Protein AF-A0A1G1TML4-F1 (afdb_monomer)

pLDDT: mean 79.97, std 18.98, range [27.45, 96.56]

Structure (mmCIF, N/CA/C/O backbone):
data_AF-A0A1G1TML4-F1
#
_entry.id   AF-A0A1G1TML4-F1
#
loop_
_atom_site.group_PDB
_atom_site.id
_atom_site.type_symbol
_atom_site.label_atom_id
_atom_site.label_alt_id
_atom_site.label_comp_id
_atom_site.label_asym_id
_atom_site.label_entity_id
_atom_site.label_seq_id
_atom_site.pdbx_PDB_ins_code
_atom_site.Cartn_x
_atom_site.Cartn_y
_atom_site.Cartn_z
_atom_site.occupancy
_atom_site.B_iso_or_equiv
_atom_site.auth_seq_id
_atom_site.auth_comp_id
_atom_site.auth_asym_id
_atom_site.auth_atom_id
_atom_site.pdbx_PDB_model_num
ATOM 1 N N . MET A 1 1 ? 85.120 -0.523 -4.031 1.00 44.25 1 MET A N 1
ATOM 2 C CA . MET A 1 1 ? 84.367 0.537 -4.730 1.00 44.25 1 MET A CA 1
ATOM 3 C C . MET A 1 1 ? 82.879 0.199 -4.683 1.00 44.25 1 MET A C 1
ATOM 5 O O . MET A 1 1 ? 82.457 -0.667 -5.437 1.00 44.25 1 MET A O 1
ATOM 9 N N . PRO A 1 2 ? 82.105 0.807 -3.772 1.00 44.53 2 PRO A N 1
ATOM 10 C CA . PRO A 1 2 ? 80.730 1.168 -4.109 1.00 44.53 2 PRO A CA 1
ATOM 11 C C . PRO A 1 2 ? 80.466 2.650 -3.808 1.00 44.53 2 PRO A C 1
ATOM 13 O O . PRO A 1 2 ? 80.906 3.194 -2.796 1.00 44.53 2 PRO A O 1
ATOM 16 N N . THR A 1 3 ? 79.794 3.309 -4.744 1.00 49.41 3 THR A N 1
ATOM 17 C CA . THR A 1 3 ? 79.461 4.734 -4.738 1.00 49.41 3 THR A CA 1
ATOM 18 C C . THR A 1 3 ? 78.242 5.046 -3.872 1.00 49.41 3 THR A C 1
ATOM 20 O O . THR A 1 3 ? 77.302 4.263 -3.764 1.00 49.41 3 THR A O 1
ATOM 23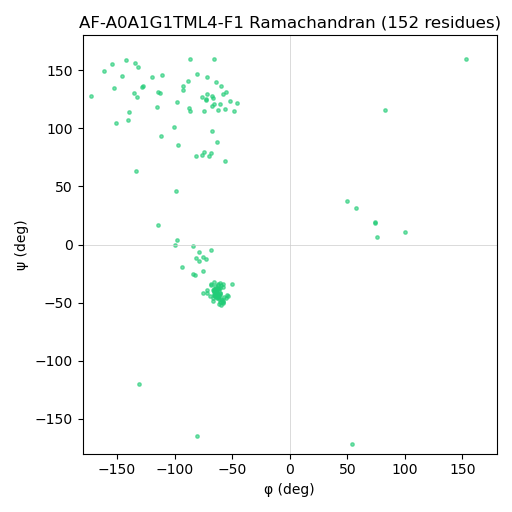 N N . LEU A 1 4 ? 78.299 6.231 -3.277 1.00 47.28 4 LEU A N 1
ATOM 24 C CA . LEU A 1 4 ? 77.332 6.880 -2.397 1.00 47.28 4 LEU A CA 1
ATOM 25 C C . LEU A 1 4 ? 76.257 7.671 -3.186 1.00 47.28 4 LEU A C 1
ATOM 27 O O . LEU A 1 4 ? 76.535 8.137 -4.286 1.00 47.28 4 LEU A O 1
ATOM 31 N N . ILE A 1 5 ? 75.118 7.924 -2.512 1.00 49.50 5 ILE A N 1
ATOM 32 C CA . ILE A 1 5 ? 74.144 9.036 -2.690 1.00 49.50 5 ILE A CA 1
ATOM 33 C C . ILE A 1 5 ? 73.076 8.880 -3.799 1.00 49.50 5 ILE A C 1
ATOM 35 O O . ILE A 1 5 ? 73.371 8.957 -4.983 1.00 49.50 5 ILE A O 1
ATOM 39 N N . SER A 1 6 ? 71.788 8.810 -3.420 1.00 45.50 6 SER A N 1
ATOM 40 C CA . SER A 1 6 ? 70.949 10.022 -3.338 1.00 45.50 6 SER A CA 1
ATOM 41 C C . SER A 1 6 ? 69.563 9.770 -2.729 1.00 45.50 6 SER A C 1
ATOM 43 O O . SER A 1 6 ? 68.796 8.918 -3.167 1.00 45.50 6 SER A O 1
ATOM 45 N N . LEU A 1 7 ? 69.251 10.583 -1.722 1.00 51.16 7 LEU A N 1
ATOM 46 C CA . LEU A 1 7 ? 67.943 10.802 -1.115 1.00 51.16 7 LEU A CA 1
ATOM 47 C C . LEU A 1 7 ? 67.011 11.494 -2.124 1.00 51.16 7 LEU A C 1
ATOM 49 O O . LEU A 1 7 ? 67.348 12.569 -2.611 1.00 51.16 7 LEU A O 1
ATOM 53 N N . PHE A 1 8 ? 65.818 10.946 -2.368 1.00 47.50 8 PHE A N 1
ATOM 54 C CA . PHE A 1 8 ? 64.673 11.733 -2.834 1.00 47.50 8 PHE A CA 1
ATOM 55 C C . PHE A 1 8 ? 63.384 11.267 -2.158 1.00 47.50 8 PHE A C 1
ATOM 57 O O . PHE A 1 8 ? 62.814 10.222 -2.453 1.00 47.50 8 PHE A O 1
ATOM 64 N N . LEU A 1 9 ? 62.922 12.113 -1.244 1.00 50.69 9 LEU A N 1
ATOM 65 C CA . LEU A 1 9 ? 61.582 12.117 -0.690 1.00 50.69 9 LEU A CA 1
ATOM 66 C C . LEU A 1 9 ? 60.623 12.688 -1.747 1.00 50.69 9 LEU A C 1
ATOM 68 O O . LEU A 1 9 ? 60.706 13.875 -2.057 1.00 50.69 9 LEU A O 1
ATOM 72 N N . ARG A 1 10 ? 59.680 11.894 -2.267 1.00 52.25 10 ARG A N 1
ATOM 73 C CA . ARG A 1 10 ? 58.444 12.424 -2.869 1.00 52.25 10 ARG A CA 1
ATOM 74 C C . ARG A 1 10 ? 57.247 11.567 -2.477 1.00 52.25 10 ARG A C 1
ATOM 76 O O . ARG A 1 10 ? 57.132 10.402 -2.830 1.00 52.25 10 ARG A O 1
ATOM 83 N N . ARG A 1 11 ? 56.371 12.210 -1.708 1.00 57.84 11 ARG A N 1
ATOM 84 C CA . ARG A 1 11 ? 55.054 11.757 -1.268 1.00 57.84 11 ARG A CA 1
ATOM 85 C C . ARG A 1 11 ? 54.188 11.521 -2.507 1.00 57.84 11 ARG A C 1
ATOM 87 O O . ARG A 1 11 ? 53.936 12.469 -3.245 1.00 57.84 11 ARG A O 1
ATOM 94 N N . THR A 1 12 ? 53.689 10.309 -2.703 1.00 51.56 12 THR A N 1
ATOM 95 C CA . THR A 1 12 ? 52.537 10.064 -3.575 1.00 51.56 12 THR A CA 1
ATOM 96 C C . THR A 1 12 ? 51.373 9.625 -2.700 1.00 51.56 12 THR A C 1
ATOM 98 O O . THR A 1 12 ? 51.210 8.461 -2.351 1.00 51.56 12 THR A O 1
ATOM 101 N N . ALA A 1 13 ? 50.561 10.606 -2.306 1.00 53.59 13 ALA A N 1
ATOM 102 C CA . ALA A 1 13 ? 49.183 10.348 -1.933 1.00 53.59 13 ALA A CA 1
ATOM 103 C C . ALA A 1 13 ? 48.454 9.930 -3.215 1.00 53.59 13 ALA A C 1
ATOM 105 O O . ALA A 1 13 ? 48.091 10.781 -4.023 1.00 53.59 13 ALA A O 1
ATOM 106 N N . LEU A 1 14 ? 48.302 8.625 -3.431 1.00 48.09 14 LEU A N 1
ATOM 107 C CA . LEU A 1 14 ? 47.406 8.108 -4.456 1.00 48.09 14 LEU A CA 1
ATOM 108 C C . LEU A 1 14 ? 46.094 7.738 -3.773 1.00 48.09 14 LEU A C 1
ATOM 110 O O . LEU A 1 14 ? 45.881 6.612 -3.333 1.00 48.09 14 LEU A O 1
ATOM 114 N N . GLY A 1 15 ? 45.234 8.744 -3.641 1.00 51.38 15 GLY A N 1
ATOM 115 C CA . GLY A 1 15 ? 43.814 8.492 -3.514 1.00 51.38 15 GLY A CA 1
ATOM 116 C C . GLY A 1 15 ? 43.316 7.911 -4.830 1.00 51.38 15 GLY A C 1
ATOM 117 O O . GLY A 1 15 ? 43.512 8.510 -5.883 1.00 51.38 15 GLY A O 1
ATOM 118 N N . LEU A 1 16 ? 42.656 6.764 -4.762 1.00 50.69 16 LEU A N 1
ATOM 119 C CA . LEU A 1 16 ? 41.573 6.453 -5.678 1.00 50.69 16 LEU A CA 1
ATOM 120 C C . LEU A 1 16 ? 40.606 5.524 -4.952 1.00 50.69 16 LEU A C 1
ATOM 122 O O . LEU A 1 16 ? 40.889 4.350 -4.717 1.00 50.69 16 LEU A O 1
ATOM 126 N N . LEU A 1 17 ? 39.479 6.109 -4.545 1.00 52.81 17 LEU A N 1
ATOM 127 C CA . LEU A 1 17 ? 38.286 5.376 -4.164 1.00 52.81 17 LEU A CA 1
ATOM 128 C C . LEU A 1 17 ? 37.936 4.406 -5.294 1.00 52.81 17 LEU A C 1
ATOM 130 O O . LEU A 1 17 ? 37.669 4.835 -6.414 1.00 52.81 17 LEU A O 1
ATOM 134 N N . LEU A 1 18 ? 37.846 3.121 -4.972 1.00 51.25 18 LEU A N 1
ATOM 135 C CA . LEU A 1 18 ? 37.060 2.185 -5.762 1.00 51.25 18 LEU A CA 1
ATOM 136 C C . LEU A 1 18 ? 36.200 1.332 -4.830 1.00 51.25 18 LEU A C 1
ATOM 138 O O . LEU A 1 18 ? 36.333 0.117 -4.749 1.00 51.25 18 LEU A O 1
ATOM 142 N N . ALA A 1 19 ? 35.290 1.996 -4.119 1.00 52.44 19 ALA A N 1
ATOM 143 C CA . ALA A 1 19 ? 34.071 1.345 -3.663 1.00 52.44 19 ALA A CA 1
ATOM 144 C C . ALA A 1 19 ? 33.090 1.364 -4.844 1.00 52.44 19 ALA A C 1
ATOM 146 O O . ALA A 1 19 ? 32.196 2.205 -4.917 1.00 52.44 19 ALA A O 1
ATOM 147 N N . CYS A 1 20 ? 33.313 0.487 -5.829 1.00 46.22 20 CYS A N 1
ATOM 148 C CA . CYS A 1 20 ? 32.299 0.221 -6.838 1.00 46.22 20 CYS A CA 1
ATOM 149 C C . CYS A 1 20 ? 31.084 -0.372 -6.128 1.00 46.22 20 CYS A C 1
ATOM 151 O O . CYS A 1 20 ? 31.146 -1.435 -5.512 1.00 46.22 20 CYS A O 1
ATOM 153 N N . ALA A 1 21 ? 30.004 0.397 -6.196 1.00 48.28 21 ALA A N 1
ATOM 154 C CA . ALA A 1 21 ? 28.685 0.087 -5.708 1.00 48.28 21 ALA A CA 1
ATOM 155 C C . ALA A 1 21 ? 28.239 -1.310 -6.151 1.00 48.28 21 ALA A C 1
ATOM 157 O O . ALA A 1 21 ? 27.939 -1.536 -7.322 1.00 48.28 21 ALA A O 1
ATOM 158 N N . PHE A 1 22 ? 28.063 -2.208 -5.187 1.00 44.19 22 PHE A N 1
ATOM 159 C CA . PHE A 1 22 ? 27.004 -3.199 -5.300 1.00 44.19 22 PHE A CA 1
ATOM 160 C C . PHE A 1 22 ? 25.690 -2.484 -4.984 1.00 44.19 22 PHE A C 1
ATOM 162 O O . PHE A 1 22 ? 25.140 -2.601 -3.892 1.00 44.19 22 PHE A O 1
ATOM 169 N N . ALA A 1 23 ? 25.190 -1.712 -5.952 1.00 49.19 23 ALA A N 1
ATOM 170 C CA . ALA A 1 23 ? 23.766 -1.431 -6.029 1.00 49.19 23 ALA A CA 1
ATOM 171 C C . ALA A 1 23 ? 23.096 -2.745 -6.440 1.00 49.19 23 ALA A C 1
ATOM 173 O O . ALA A 1 23 ? 22.773 -2.965 -7.605 1.00 49.19 23 ALA A O 1
ATOM 174 N N . GLY A 1 24 ? 22.981 -3.668 -5.483 1.00 38.00 24 GLY A N 1
ATOM 175 C CA . GLY A 1 24 ? 22.096 -4.803 -5.632 1.00 38.00 24 GLY A CA 1
ATOM 176 C C . GLY A 1 24 ? 20.713 -4.235 -5.894 1.00 38.00 24 GLY A C 1
ATOM 177 O O . GLY A 1 24 ? 20.171 -3.505 -5.065 1.00 38.00 24 GLY A O 1
ATOM 178 N N . THR A 1 25 ? 20.163 -4.523 -7.066 1.00 47.12 25 THR A N 1
ATOM 179 C CA . THR A 1 25 ? 18.734 -4.396 -7.311 1.00 47.12 25 THR A CA 1
ATOM 180 C C . THR A 1 25 ? 18.064 -5.383 -6.365 1.00 47.12 25 THR A C 1
ATOM 182 O O . THR A 1 25 ? 17.873 -6.548 -6.713 1.00 47.12 25 THR A O 1
ATOM 185 N N . ALA A 1 26 ? 17.769 -4.946 -5.143 1.00 47.03 26 ALA A N 1
ATOM 186 C CA . ALA A 1 26 ? 16.814 -5.622 -4.289 1.00 47.03 26 ALA A CA 1
ATOM 187 C C . ALA A 1 26 ? 15.447 -5.425 -4.953 1.00 47.03 26 ALA A C 1
ATOM 189 O O . ALA A 1 26 ? 14.690 -4.518 -4.621 1.00 47.03 26 ALA A O 1
ATOM 190 N N . GLY A 1 27 ? 15.181 -6.216 -5.994 1.00 48.84 27 GLY A N 1
ATOM 191 C CA . GLY A 1 27 ? 13.809 -6.539 -6.333 1.00 48.84 27 GLY A CA 1
ATOM 192 C C . GLY A 1 27 ? 13.221 -7.201 -5.097 1.00 48.84 27 GLY A C 1
ATOM 193 O O . GLY A 1 27 ? 13.871 -8.076 -4.519 1.00 48.84 27 GLY A O 1
ATOM 194 N N . ALA A 1 28 ? 12.061 -6.719 -4.656 1.00 52.91 28 ALA A N 1
ATOM 195 C CA . ALA A 1 28 ? 11.292 -7.363 -3.604 1.00 52.91 28 ALA A CA 1
ATOM 196 C C . ALA A 1 28 ? 11.244 -8.867 -3.898 1.00 52.91 28 ALA A C 1
ATOM 198 O O . ALA A 1 28 ? 10.910 -9.288 -5.007 1.00 52.91 28 ALA A O 1
ATOM 199 N N . GLN A 1 29 ? 11.728 -9.664 -2.953 1.00 51.84 29 GLN A N 1
ATOM 200 C CA . GLN A 1 29 ? 11.950 -11.080 -3.188 1.00 51.84 29 GLN A CA 1
ATOM 201 C C . GLN A 1 29 ? 10.590 -11.779 -3.253 1.00 51.84 29 GLN A C 1
ATOM 203 O O . GLN A 1 29 ? 9.648 -11.415 -2.555 1.00 51.84 29 GLN A O 1
ATOM 208 N N . THR A 1 30 ? 10.494 -12.787 -4.118 1.00 51.75 30 THR A N 1
ATOM 209 C CA . THR A 1 30 ? 9.307 -13.568 -4.503 1.00 51.75 30 THR A CA 1
ATOM 210 C C . THR A 1 30 ? 8.582 -14.242 -3.324 1.00 51.75 30 THR A C 1
ATOM 212 O O . THR A 1 30 ? 8.647 -15.460 -3.153 1.00 51.75 30 THR A O 1
ATOM 215 N N . GLY A 1 31 ? 7.898 -13.458 -2.492 1.00 58.03 31 GLY A N 1
ATOM 216 C CA . GLY A 1 31 ? 7.285 -13.891 -1.236 1.00 58.03 31 GLY A CA 1
ATOM 217 C C . GLY A 1 31 ? 5.760 -13.817 -1.208 1.00 58.03 31 GLY A C 1
ATOM 218 O O . GLY A 1 31 ? 5.189 -13.811 -0.126 1.00 58.03 31 GLY A O 1
ATOM 219 N N . GLY A 1 32 ? 5.071 -13.717 -2.350 1.00 77.56 32 GLY A N 1
ATOM 220 C CA . GLY A 1 32 ? 3.612 -13.522 -2.378 1.00 77.56 32 GLY A CA 1
ATOM 221 C C . GLY A 1 32 ? 3.141 -12.309 -1.549 1.00 77.56 32 GLY A C 1
ATOM 222 O O . GLY A 1 32 ? 3.940 -11.517 -1.054 1.00 77.56 32 GLY A O 1
ATOM 223 N N . ALA A 1 33 ? 1.829 -12.144 -1.361 1.00 80.56 33 ALA A N 1
ATOM 224 C CA . ALA A 1 33 ? 1.312 -11.000 -0.601 1.00 80.56 33 ALA A CA 1
ATOM 225 C C . ALA A 1 33 ? 1.727 -11.032 0.884 1.00 80.56 33 ALA A C 1
ATOM 227 O O . ALA A 1 33 ? 2.020 -9.993 1.467 1.00 80.56 33 ALA A O 1
ATOM 228 N N . THR A 1 34 ? 1.808 -12.215 1.504 1.00 81.56 34 THR A N 1
ATOM 229 C CA . THR A 1 34 ? 2.215 -12.352 2.913 1.00 81.56 34 THR A CA 1
ATOM 230 C C . THR A 1 34 ? 3.657 -11.899 3.147 1.00 81.56 34 THR A C 1
ATOM 232 O O . THR A 1 34 ? 3.909 -11.180 4.113 1.00 81.56 34 THR A O 1
ATOM 235 N N . GLY A 1 35 ? 4.589 -12.269 2.262 1.00 84.00 35 GLY A N 1
ATOM 236 C CA . GLY A 1 35 ? 5.978 -11.816 2.333 1.00 84.00 35 GLY A CA 1
ATOM 237 C C . GLY A 1 35 ? 6.086 -10.304 2.162 1.00 84.00 35 GLY A C 1
ATOM 238 O O . GLY A 1 35 ? 6.752 -9.655 2.962 1.00 84.00 35 GLY A O 1
ATOM 239 N N . ILE A 1 36 ? 5.332 -9.730 1.217 1.00 85.56 36 ILE A N 1
ATOM 240 C CA . ILE A 1 36 ? 5.261 -8.273 1.025 1.00 85.56 36 ILE A CA 1
ATOM 241 C C . ILE A 1 36 ? 4.785 -7.570 2.304 1.00 85.56 36 ILE A C 1
ATOM 243 O O . ILE A 1 36 ? 5.434 -6.638 2.768 1.00 85.56 36 ILE A O 1
ATOM 247 N N . ILE A 1 37 ? 3.694 -8.025 2.931 1.00 86.50 37 ILE A N 1
ATOM 248 C CA . ILE A 1 37 ? 3.200 -7.418 4.180 1.00 86.50 37 ILE A CA 1
ATOM 249 C C . ILE A 1 37 ? 4.241 -7.507 5.300 1.00 86.50 37 ILE A C 1
ATOM 251 O O . ILE A 1 37 ? 4.386 -6.561 6.078 1.00 86.50 37 ILE A O 1
ATOM 255 N N . GLN A 1 38 ? 4.988 -8.610 5.382 1.00 85.44 38 GLN A N 1
ATOM 256 C CA . GLN A 1 38 ? 6.070 -8.753 6.350 1.00 85.44 38 GLN A CA 1
ATOM 257 C C . GLN A 1 38 ? 7.221 -7.776 6.068 1.00 85.44 38 GLN A C 1
ATOM 259 O O . GLN A 1 38 ? 7.709 -7.132 6.995 1.00 85.44 38 GLN A O 1
ATOM 264 N N . GLU A 1 39 ? 7.626 -7.610 4.809 1.00 87.06 39 GLU A N 1
ATOM 265 C CA . GLU A 1 39 ? 8.640 -6.630 4.408 1.00 87.06 39 GLU A CA 1
ATOM 266 C C . GLU A 1 39 ? 8.211 -5.199 4.760 1.00 87.06 39 GLU A C 1
ATOM 268 O O . GLU A 1 39 ? 8.975 -4.472 5.400 1.00 87.06 39 GLU A O 1
ATOM 273 N N . ILE A 1 40 ? 6.969 -4.819 4.435 1.00 87.62 40 ILE A N 1
ATOM 274 C CA . ILE A 1 40 ? 6.406 -3.502 4.772 1.00 87.62 40 ILE A CA 1
ATOM 275 C C . ILE A 1 40 ? 6.403 -3.300 6.293 1.00 87.62 40 ILE A C 1
ATOM 277 O O . ILE A 1 40 ? 6.906 -2.298 6.799 1.00 87.62 40 ILE A O 1
ATOM 281 N N . THR A 1 41 ? 5.888 -4.277 7.039 1.00 87.56 41 THR A N 1
ATOM 282 C CA . THR A 1 41 ? 5.852 -4.267 8.510 1.00 87.56 41 THR A CA 1
ATOM 283 C C . THR A 1 41 ? 7.241 -4.036 9.108 1.00 87.56 41 THR A C 1
ATOM 285 O O . THR A 1 41 ? 7.401 -3.215 10.014 1.00 87.56 41 THR A O 1
ATOM 288 N N . ASN A 1 42 ? 8.259 -4.711 8.571 1.00 88.38 42 ASN A N 1
ATOM 289 C CA . ASN A 1 42 ? 9.632 -4.616 9.058 1.00 88.38 42 ASN A CA 1
ATOM 290 C C . ASN A 1 42 ? 10.236 -3.22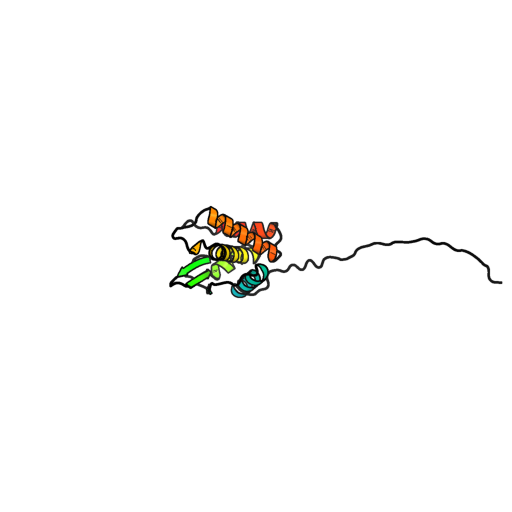4 8.841 1.00 88.38 42 ASN A C 1
ATOM 292 O O . ASN A 1 42 ? 10.929 -2.721 9.724 1.00 88.38 42 ASN A O 1
ATOM 296 N N . VAL A 1 43 ? 9.981 -2.586 7.694 1.00 89.00 43 VAL A N 1
ATOM 297 C CA . VAL A 1 43 ? 10.573 -1.270 7.393 1.00 89.00 43 VAL A CA 1
ATOM 298 C C . VAL A 1 43 ? 9.820 -0.096 8.013 1.00 89.00 43 VAL A C 1
ATOM 300 O O . VAL A 1 43 ? 10.420 0.951 8.267 1.00 89.00 43 VAL A O 1
ATOM 303 N N . VAL A 1 44 ? 8.519 -0.261 8.260 1.00 87.88 44 VAL A N 1
ATOM 304 C CA . VAL A 1 44 ? 7.678 0.744 8.925 1.00 87.88 44 VAL A CA 1
ATOM 305 C C . VAL A 1 44 ? 7.801 0.638 10.451 1.00 87.88 44 VAL A C 1
ATOM 307 O O . VAL A 1 44 ? 7.622 1.631 11.151 1.00 87.88 44 VAL A O 1
ATOM 310 N N . GLY A 1 45 ? 8.148 -0.540 10.981 1.00 87.56 45 GLY A N 1
ATOM 311 C CA . GLY A 1 45 ? 8.312 -0.769 12.420 1.00 87.56 45 GLY A CA 1
ATOM 312 C C . GLY A 1 45 ? 6.988 -0.843 13.188 1.00 87.56 45 GLY A C 1
ATOM 313 O O . GLY A 1 45 ? 6.971 -0.676 14.406 1.00 87.56 45 GLY A O 1
ATOM 314 N N . LEU A 1 46 ? 5.876 -1.083 12.489 1.00 84.88 46 LEU A N 1
ATOM 315 C CA . LEU A 1 46 ? 4.534 -1.167 13.065 1.00 84.88 46 LEU A CA 1
ATOM 316 C C . LEU A 1 46 ? 3.989 -2.580 12.926 1.00 84.88 46 LEU A C 1
ATOM 318 O O . LEU A 1 46 ? 3.994 -3.137 11.837 1.00 84.88 46 LEU A O 1
ATOM 322 N N . GLN A 1 47 ? 3.457 -3.139 14.012 1.00 79.19 47 GLN A N 1
ATOM 323 C CA . GLN A 1 47 ? 2.790 -4.438 13.953 1.00 79.19 47 GLN A CA 1
ATOM 324 C C . GLN A 1 47 ? 1.433 -4.315 13.240 1.00 79.19 47 GLN A C 1
ATOM 326 O O . GLN A 1 47 ? 0.583 -3.541 13.699 1.00 79.19 47 GLN A O 1
ATOM 331 N N . PRO A 1 48 ? 1.176 -5.091 12.171 1.00 78.31 48 PRO A N 1
ATOM 332 C CA . PRO A 1 48 ? -0.117 -5.086 11.508 1.00 78.31 48 PRO A CA 1
ATOM 333 C C . PRO A 1 48 ? -1.163 -5.694 12.446 1.00 78.31 48 PRO A C 1
ATOM 335 O O . PRO A 1 48 ? -1.069 -6.849 12.856 1.00 78.31 48 PRO A O 1
ATOM 338 N N . ARG A 1 49 ? -2.178 -4.903 12.805 1.00 88.50 49 ARG A N 1
ATOM 339 C CA . ARG A 1 49 ? -3.346 -5.359 13.580 1.00 88.50 49 ARG A CA 1
ATOM 340 C C . ARG A 1 49 ? -4.542 -5.636 12.667 1.00 88.50 49 ARG A C 1
ATOM 342 O O . ARG A 1 49 ? -5.651 -5.189 12.944 1.00 88.50 49 ARG A O 1
ATOM 349 N N . PHE A 1 50 ? -4.292 -6.333 11.565 1.00 91.62 50 PHE A N 1
ATOM 350 C CA . PHE A 1 50 ? -5.283 -6.758 10.576 1.00 91.62 50 PHE A CA 1
ATOM 351 C C . PHE A 1 50 ? -4.939 -8.160 10.062 1.00 91.62 50 PHE A C 1
ATOM 353 O O . PHE A 1 50 ? -3.793 -8.598 10.154 1.00 91.62 50 PHE A O 1
ATOM 360 N N . GLU A 1 51 ? -5.928 -8.863 9.518 1.00 93.38 51 GLU A N 1
ATOM 361 C CA . GLU A 1 51 ? -5.744 -10.162 8.871 1.00 93.38 51 GLU A CA 1
ATOM 362 C C . GLU A 1 51 ? -5.653 -9.975 7.350 1.00 93.38 51 GLU A C 1
ATOM 364 O O . GLU A 1 51 ? -6.566 -9.427 6.734 1.00 93.38 51 GLU A O 1
ATOM 369 N N . LEU A 1 52 ? -4.555 -10.425 6.739 1.00 93.38 52 LEU A N 1
ATOM 370 C CA . LEU A 1 52 ? -4.426 -10.464 5.283 1.00 93.38 52 LEU A CA 1
ATOM 371 C C . LEU A 1 52 ? -5.242 -11.638 4.731 1.00 93.38 52 LEU A C 1
ATOM 373 O O . LEU A 1 52 ? -5.022 -12.778 5.145 1.00 93.38 52 LEU A O 1
ATOM 377 N N . ARG A 1 53 ? -6.127 -11.387 3.763 1.00 95.00 53 ARG A N 1
ATOM 378 C CA . ARG A 1 53 ? -6.881 -12.442 3.074 1.00 95.00 53 ARG A CA 1
ATOM 379 C C . ARG A 1 53 ? -6.865 -12.266 1.565 1.00 95.00 53 ARG A C 1
ATOM 381 O O . ARG A 1 53 ? -7.272 -11.230 1.051 1.00 95.00 53 ARG A O 1
ATOM 388 N N . ALA A 1 54 ? -6.458 -13.325 0.872 1.00 95.50 54 ALA A N 1
ATOM 389 C CA . ALA A 1 54 ? -6.743 -13.465 -0.548 1.00 95.50 54 ALA A CA 1
ATOM 390 C C . ALA A 1 54 ? -8.236 -13.775 -0.720 1.00 95.50 54 ALA A C 1
ATOM 392 O O . ALA A 1 54 ? -8.746 -14.680 -0.057 1.00 95.50 54 ALA A O 1
ATOM 393 N N . THR A 1 55 ? -8.928 -13.039 -1.583 1.00 94.88 55 THR A N 1
ATOM 394 C CA . THR A 1 55 ? -10.331 -13.294 -1.928 1.00 94.88 55 THR A CA 1
ATOM 395 C C . THR A 1 55 ? -10.655 -12.752 -3.318 1.00 94.88 55 THR A C 1
ATOM 397 O O . THR A 1 55 ? -10.014 -11.819 -3.790 1.00 94.88 55 THR A O 1
ATOM 400 N N . HIS A 1 56 ? -11.676 -13.321 -3.952 1.00 95.25 56 HIS A N 1
ATOM 401 C CA . HIS A 1 56 ? -12.274 -12.825 -5.192 1.00 95.25 56 HIS A CA 1
ATOM 402 C C . HIS A 1 56 ? -13.542 -11.993 -4.943 1.00 95.25 56 HIS A C 1
ATOM 404 O O . HIS A 1 56 ? -14.180 -11.568 -5.896 1.00 95.25 56 HIS A O 1
ATOM 410 N N . ASP A 1 57 ? -13.899 -11.746 -3.676 1.00 93.06 57 ASP A N 1
ATOM 411 C CA . ASP A 1 57 ? -15.042 -10.900 -3.288 1.00 93.06 57 ASP A CA 1
ATOM 412 C C . ASP A 1 57 ? -14.785 -9.398 -3.513 1.00 93.06 57 ASP A C 1
ATOM 414 O O . ASP A 1 57 ? -15.705 -8.587 -3.426 1.00 93.06 57 ASP A O 1
ATOM 418 N N . VAL A 1 58 ? -13.527 -9.023 -3.765 1.00 91.50 58 VAL A N 1
ATOM 419 C CA . VAL A 1 58 ? -13.123 -7.680 -4.193 1.00 91.50 58 VAL A CA 1
ATOM 420 C C . VAL A 1 58 ? -12.451 -7.778 -5.558 1.00 91.50 58 VAL A C 1
ATOM 422 O O . VAL A 1 58 ? -11.724 -8.734 -5.832 1.00 91.50 58 VAL A O 1
ATOM 425 N N . ASP A 1 59 ? -12.661 -6.783 -6.415 1.00 91.56 59 ASP A N 1
ATOM 426 C CA . ASP A 1 59 ? -12.028 -6.749 -7.741 1.00 91.56 59 ASP A CA 1
ATOM 427 C C . ASP A 1 59 ? -10.539 -6.366 -7.660 1.00 91.56 59 ASP A C 1
ATOM 429 O O . ASP A 1 59 ? -9.758 -6.691 -8.553 1.00 91.56 59 ASP A O 1
ATOM 433 N N . ASN A 1 60 ? -10.140 -5.685 -6.580 1.00 91.56 60 ASN A N 1
ATOM 434 C CA . ASN A 1 60 ? -8.813 -5.111 -6.372 1.00 91.56 60 ASN A CA 1
ATOM 435 C C . ASN A 1 60 ? -8.226 -5.484 -4.991 1.00 91.56 60 ASN A C 1
ATOM 437 O O . ASN A 1 60 ? -8.008 -6.661 -4.709 1.00 91.56 60 ASN A O 1
ATOM 441 N N . ALA A 1 61 ? -7.927 -4.508 -4.134 1.00 92.75 61 ALA A N 1
ATOM 442 C CA . ALA A 1 61 ? -7.599 -4.687 -2.729 1.00 92.75 61 ALA A CA 1
ATOM 443 C C . ALA A 1 61 ? -8.414 -3.696 -1.888 1.00 92.75 61 ALA A C 1
ATOM 445 O O . ALA A 1 61 ? -8.813 -2.651 -2.393 1.00 92.75 61 ALA A O 1
ATOM 446 N N . ALA A 1 62 ? -8.682 -4.038 -0.629 1.00 92.62 62 ALA A N 1
ATOM 447 C CA . ALA A 1 62 ? -9.475 -3.196 0.259 1.00 92.62 62 ALA A CA 1
ATOM 448 C C . ALA A 1 62 ? -9.113 -3.402 1.734 1.00 92.62 62 ALA A C 1
ATOM 450 O O . ALA A 1 62 ? -9.046 -4.535 2.224 1.00 92.62 62 ALA A O 1
ATOM 451 N N . ALA A 1 63 ? -8.969 -2.302 2.467 1.00 92.44 63 ALA A N 1
ATOM 452 C CA . ALA A 1 63 ? -8.939 -2.279 3.924 1.00 92.44 63 ALA A CA 1
ATOM 453 C C . ALA A 1 63 ? -10.359 -2.158 4.503 1.00 92.44 63 ALA A C 1
ATOM 455 O O . ALA A 1 63 ? -11.040 -1.150 4.317 1.00 92.44 63 ALA A O 1
ATOM 456 N N . VAL A 1 64 ? -10.816 -3.165 5.255 1.00 91.62 64 VAL A N 1
ATOM 457 C CA . VAL A 1 64 ? -12.194 -3.207 5.781 1.00 91.62 64 VAL A CA 1
ATOM 458 C C . VAL A 1 64 ? -12.263 -3.607 7.251 1.00 91.62 64 VAL A C 1
ATOM 460 O O . VAL A 1 64 ? -11.385 -4.287 7.786 1.00 91.62 64 VAL A O 1
ATOM 463 N N . VAL A 1 65 ? -13.346 -3.204 7.919 1.00 91.50 65 VAL A N 1
ATOM 464 C CA . VAL A 1 65 ? -13.701 -3.680 9.262 1.00 91.50 65 VAL A CA 1
ATOM 465 C C . VAL A 1 65 ? -15.004 -4.460 9.180 1.00 91.50 65 VAL A C 1
ATOM 467 O O . VAL A 1 65 ? -16.043 -3.906 8.835 1.00 91.50 65 VAL A O 1
ATOM 470 N N . TYR A 1 66 ? -14.961 -5.744 9.527 1.00 87.88 66 TYR A N 1
ATOM 471 C CA . TYR A 1 66 ? -16.128 -6.623 9.510 1.00 87.88 66 TYR A CA 1
ATOM 472 C C . TYR A 1 66 ? -16.180 -7.470 10.781 1.00 87.88 66 TYR A C 1
ATOM 474 O O . TYR A 1 66 ? -15.178 -8.055 11.193 1.00 87.88 66 TYR A O 1
ATOM 482 N N . GLY A 1 67 ? -17.339 -7.506 11.448 1.00 88.81 67 GLY A N 1
ATOM 483 C CA . GLY A 1 67 ? -17.514 -8.268 12.692 1.00 88.81 67 GLY A CA 1
ATOM 484 C C . GLY A 1 67 ? -16.532 -7.878 13.809 1.00 88.81 67 GLY A C 1
ATOM 485 O O . GLY A 1 67 ? -16.100 -8.736 14.574 1.00 88.81 67 GLY A O 1
ATOM 486 N N . GLY A 1 68 ? -16.117 -6.606 13.865 1.00 89.31 68 GLY A N 1
ATOM 487 C CA . GLY A 1 68 ? -15.131 -6.107 14.834 1.00 89.31 68 GLY A CA 1
ATOM 488 C C . GLY A 1 68 ? -13.673 -6.488 14.536 1.00 89.31 68 GLY A C 1
ATOM 489 O O . GLY A 1 68 ? -12.795 -6.198 15.346 1.00 89.31 68 GLY A O 1
ATOM 490 N N . LYS A 1 69 ? -13.394 -7.115 13.387 1.00 92.81 69 LYS A N 1
ATOM 491 C CA . LYS A 1 69 ? -12.045 -7.483 12.936 1.00 92.81 69 LYS A CA 1
ATOM 492 C C . LYS A 1 69 ? -11.628 -6.639 11.733 1.00 92.81 69 LYS A C 1
ATOM 494 O O . LYS A 1 69 ? -12.462 -6.282 10.907 1.00 92.81 69 LYS A O 1
ATOM 499 N N . ARG A 1 70 ? -10.334 -6.321 11.651 1.00 94.06 70 ARG A N 1
ATOM 500 C CA . ARG A 1 70 ? -9.720 -5.591 10.532 1.00 94.06 70 ARG A CA 1
ATOM 501 C C . ARG A 1 70 ? -9.176 -6.584 9.511 1.00 94.06 70 ARG A C 1
ATOM 503 O O . ARG A 1 70 ? -8.467 -7.513 9.903 1.00 94.06 70 ARG A O 1
ATOM 510 N N . TYR A 1 71 ? -9.472 -6.363 8.238 1.00 94.69 71 TYR A N 1
ATOM 511 C CA . TYR A 1 71 ? -9.028 -7.204 7.135 1.00 94.69 71 TYR A CA 1
ATOM 512 C C . TYR A 1 71 ? -8.374 -6.365 6.048 1.00 94.69 71 TYR A C 1
ATOM 514 O O . TYR A 1 71 ? -8.934 -5.357 5.629 1.00 94.69 71 TYR A O 1
ATOM 522 N N . LEU A 1 72 ? -7.239 -6.852 5.553 1.00 94.38 72 LEU A N 1
ATOM 523 C CA . LEU A 1 72 ? -6.661 -6.411 4.292 1.00 94.38 72 LEU A CA 1
ATOM 524 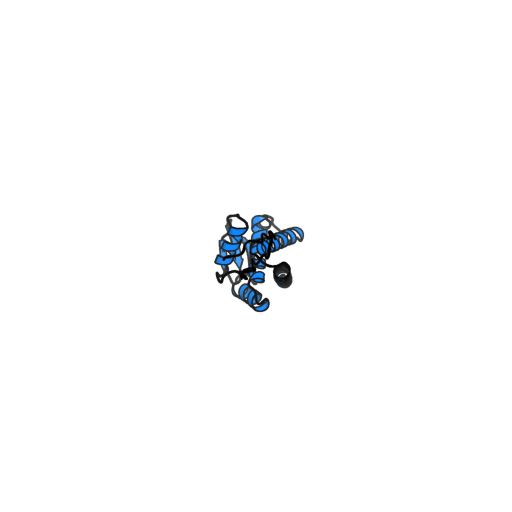C C . LEU A 1 72 ? -7.019 -7.465 3.241 1.00 94.38 72 LEU A C 1
ATOM 526 O O . LEU A 1 72 ? -6.440 -8.555 3.223 1.00 94.38 72 LEU A O 1
ATOM 530 N N . LEU A 1 73 ? -8.030 -7.179 2.430 1.00 95.06 73 LEU A N 1
ATOM 531 C CA . LEU A 1 73 ? -8.489 -8.064 1.365 1.00 95.06 73 LEU A CA 1
ATOM 532 C C . LEU A 1 73 ? -7.712 -7.759 0.089 1.00 95.06 73 LEU A C 1
ATOM 534 O O . LEU A 1 73 ? -7.460 -6.596 -0.210 1.00 95.06 73 LEU A O 1
ATOM 538 N N . TYR A 1 74 ? -7.352 -8.785 -0.675 1.00 95.00 74 TYR A N 1
ATOM 539 C CA . TYR A 1 74 ? -6.797 -8.589 -2.010 1.00 95.00 74 TYR A CA 1
ATOM 540 C C . TYR A 1 74 ? -7.214 -9.703 -2.961 1.00 95.00 74 TYR A C 1
ATOM 542 O O . TYR A 1 74 ? -7.283 -10.875 -2.582 1.00 95.00 74 TYR A O 1
ATOM 550 N N . ASN A 1 75 ? -7.414 -9.328 -4.216 1.00 94.81 75 ASN A N 1
ATOM 551 C CA . ASN A 1 75 ? -7.604 -10.242 -5.319 1.00 94.81 75 ASN A CA 1
ATOM 552 C C . ASN A 1 75 ? -6.237 -10.651 -5.892 1.00 94.81 75 ASN A C 1
ATOM 554 O O . ASN A 1 75 ? -5.499 -9.801 -6.409 1.00 94.81 75 ASN A O 1
ATOM 558 N N . PRO A 1 76 ? -5.854 -11.938 -5.790 1.00 94.44 76 PRO A N 1
ATOM 559 C CA . PRO A 1 76 ? -4.541 -12.395 -6.231 1.00 94.44 76 PRO A CA 1
ATOM 560 C C . PRO A 1 76 ? -4.353 -12.270 -7.748 1.00 94.44 76 PRO A C 1
ATOM 562 O O . PRO A 1 76 ? -3.240 -11.993 -8.197 1.00 94.44 76 PRO A O 1
ATOM 565 N N . ASP A 1 77 ? -5.422 -12.422 -8.534 1.00 94.44 77 ASP A N 1
ATOM 566 C CA . ASP A 1 77 ? -5.363 -12.335 -9.994 1.00 94.44 77 ASP A CA 1
ATOM 567 C C . ASP A 1 77 ? -5.147 -10.895 -10.446 1.00 94.44 77 ASP A C 1
ATOM 569 O O . ASP A 1 77 ? -4.311 -10.636 -11.318 1.00 94.44 77 ASP A O 1
ATOM 573 N N . PHE A 1 78 ? -5.843 -9.958 -9.802 1.00 92.88 78 PHE A N 1
ATOM 574 C CA . PHE A 1 78 ? -5.643 -8.526 -9.988 1.00 92.88 78 PHE A CA 1
ATOM 575 C C . PHE A 1 78 ? -4.214 -8.107 -9.634 1.00 92.88 78 PHE A C 1
ATOM 577 O O . PHE A 1 78 ? -3.524 -7.508 -10.461 1.00 92.88 78 PHE A O 1
ATOM 584 N N . LEU A 1 79 ? -3.733 -8.473 -8.441 1.00 91.62 79 LEU A N 1
ATOM 585 C CA . LEU A 1 79 ? -2.396 -8.090 -7.985 1.00 91.62 79 LEU A CA 1
ATOM 586 C C . LEU A 1 79 ? -1.312 -8.647 -8.923 1.00 91.62 79 LEU A C 1
ATOM 588 O O . LEU A 1 79 ? -0.384 -7.939 -9.317 1.00 91.62 79 LEU A O 1
ATOM 592 N N . ALA A 1 80 ? -1.473 -9.899 -9.364 1.00 91.56 80 ALA A N 1
ATOM 593 C CA . ALA A 1 80 ? -0.585 -10.509 -10.343 1.00 91.56 80 ALA A CA 1
ATOM 594 C C . ALA A 1 80 ? -0.677 -9.829 -11.721 1.00 91.56 80 ALA A C 1
ATOM 596 O O . ALA A 1 80 ? 0.341 -9.678 -12.397 1.00 91.56 80 ALA A O 1
ATOM 597 N N . ALA A 1 81 ? -1.869 -9.412 -12.161 1.00 90.94 81 ALA A N 1
ATOM 598 C CA . ALA A 1 81 ? -2.054 -8.705 -13.427 1.00 90.94 81 ALA A CA 1
ATOM 599 C C . ALA A 1 81 ? -1.356 -7.342 -13.430 1.00 90.94 81 ALA A C 1
ATOM 601 O O . ALA A 1 81 ? -0.646 -7.031 -14.389 1.00 90.94 81 ALA A O 1
ATOM 602 N N . VAL A 1 82 ? -1.491 -6.577 -12.347 1.00 89.62 82 VAL A N 1
ATOM 603 C CA . VAL A 1 82 ? -0.834 -5.277 -12.183 1.00 89.62 82 VAL A CA 1
ATOM 604 C C . VAL A 1 82 ? 0.690 -5.430 -12.187 1.00 89.62 82 VAL A C 1
ATOM 606 O O . VAL A 1 82 ? 1.371 -4.723 -12.934 1.00 89.62 82 VAL A O 1
ATOM 609 N N . ASN A 1 83 ? 1.237 -6.409 -11.457 1.00 89.81 83 ASN A N 1
ATOM 610 C CA . ASN A 1 83 ? 2.685 -6.650 -11.452 1.00 89.81 83 ASN A CA 1
ATOM 611 C C . ASN A 1 83 ? 3.210 -7.086 -12.827 1.00 89.81 83 ASN A C 1
ATOM 613 O O . ASN A 1 83 ? 4.259 -6.615 -13.277 1.00 89.81 83 ASN A O 1
ATOM 617 N N . ARG A 1 84 ? 2.466 -7.944 -13.544 1.00 88.81 84 ARG A N 1
ATOM 618 C CA . ARG A 1 84 ? 2.811 -8.340 -14.921 1.00 88.81 84 ARG A CA 1
ATOM 619 C C . ARG A 1 84 ? 2.808 -7.147 -15.874 1.00 88.81 84 ARG A C 1
ATOM 621 O O . ARG A 1 84 ? 3.739 -7.013 -16.667 1.00 88.81 84 ARG A O 1
ATOM 628 N N . ALA A 1 85 ? 1.791 -6.290 -15.798 1.00 85.62 85 ALA A N 1
ATOM 629 C CA . ALA A 1 85 ? 1.667 -5.112 -16.652 1.00 85.62 85 ALA A CA 1
ATOM 630 C C . ALA A 1 85 ? 2.800 -4.105 -16.398 1.00 85.62 85 ALA A C 1
ATOM 632 O O . ALA A 1 85 ? 3.432 -3.637 -17.344 1.00 85.62 85 ALA A O 1
ATOM 633 N N . GLY A 1 86 ? 3.110 -3.835 -15.127 1.00 80.94 86 GLY A N 1
ATOM 634 C CA . GLY A 1 86 ? 4.203 -2.946 -14.731 1.00 80.94 86 GLY A CA 1
ATOM 635 C C . GLY A 1 86 ? 5.601 -3.552 -14.885 1.00 80.94 86 GLY A C 1
ATOM 636 O O . GLY A 1 86 ? 6.590 -2.832 -14.756 1.00 80.94 86 GLY A O 1
ATOM 637 N N . ARG A 1 87 ? 5.702 -4.866 -15.147 1.00 84.12 87 ARG A N 1
ATOM 638 C CA . ARG A 1 87 ? 6.955 -5.648 -15.126 1.00 84.12 87 ARG A CA 1
ATOM 639 C C . ARG A 1 87 ? 7.756 -5.416 -13.840 1.00 84.12 87 ARG A C 1
ATOM 641 O O . ARG A 1 87 ? 8.981 -5.307 -13.861 1.00 84.12 87 ARG A O 1
ATOM 648 N N . THR A 1 88 ? 7.045 -5.285 -12.727 1.00 86.25 88 THR A N 1
ATOM 649 C CA . THR A 1 88 ? 7.609 -4.955 -11.423 1.00 86.25 88 THR A CA 1
ATOM 650 C C . THR A 1 88 ? 6.640 -5.330 -10.313 1.00 86.25 88 THR A C 1
ATOM 652 O O . THR A 1 88 ? 5.431 -5.216 -10.492 1.00 86.25 88 THR A O 1
ATOM 655 N N . ASP A 1 89 ? 7.165 -5.696 -9.147 1.00 90.31 89 ASP A N 1
ATOM 656 C CA . ASP A 1 89 ? 6.346 -5.904 -7.952 1.00 90.31 89 ASP A CA 1
ATOM 657 C C . ASP A 1 89 ? 5.998 -4.600 -7.228 1.00 90.31 89 ASP A C 1
ATOM 659 O O . ASP A 1 89 ? 5.114 -4.588 -6.372 1.00 90.31 89 ASP A O 1
ATOM 663 N N . TRP A 1 90 ? 6.638 -3.480 -7.592 1.00 94.56 90 TRP A N 1
ATOM 664 C CA . TRP A 1 90 ? 6.408 -2.191 -6.937 1.00 94.56 90 TRP A CA 1
ATOM 665 C C . TRP A 1 90 ? 4.952 -1.741 -7.001 1.00 94.56 90 TRP A C 1
ATOM 667 O O . TRP A 1 90 ? 4.475 -1.134 -6.049 1.00 94.56 90 TRP A O 1
ATOM 677 N N . ALA A 1 91 ? 4.239 -2.059 -8.081 1.00 92.81 91 ALA A N 1
ATOM 678 C CA . ALA A 1 91 ? 2.838 -1.692 -8.225 1.00 92.81 91 ALA A CA 1
ATOM 679 C C . ALA A 1 91 ? 1.950 -2.437 -7.211 1.00 92.81 91 ALA A C 1
ATOM 681 O O . ALA A 1 91 ? 1.196 -1.805 -6.476 1.00 92.81 91 ALA A O 1
ATOM 682 N N . GLY A 1 92 ? 2.100 -3.757 -7.080 1.00 93.44 92 GLY A N 1
ATOM 683 C CA . GLY A 1 92 ? 1.383 -4.535 -6.071 1.00 93.44 92 GLY A CA 1
ATOM 684 C C . GLY A 1 92 ? 1.772 -4.167 -4.637 1.00 93.44 92 GLY A C 1
ATOM 685 O O . GLY A 1 92 ? 0.902 -4.055 -3.777 1.00 93.44 92 GLY A O 1
ATOM 686 N N . ILE A 1 93 ? 3.058 -3.899 -4.381 1.00 94.62 93 ILE A N 1
ATOM 687 C CA . ILE A 1 93 ? 3.526 -3.389 -3.081 1.00 94.62 93 ILE A CA 1
ATOM 688 C C . ILE A 1 93 ? 2.874 -2.040 -2.769 1.00 94.62 93 ILE A C 1
ATOM 690 O O . ILE A 1 93 ? 2.427 -1.829 -1.646 1.00 94.62 93 ILE A O 1
ATOM 694 N N . SER A 1 94 ? 2.789 -1.143 -3.755 1.00 95.25 94 SER A N 1
ATOM 695 C CA . SER A 1 94 ? 2.180 0.180 -3.604 1.00 95.25 94 SER A CA 1
ATOM 696 C C . SER A 1 94 ? 0.695 0.093 -3.262 1.00 95.25 94 SER A C 1
ATOM 698 O O . SER A 1 94 ? 0.256 0.790 -2.349 1.00 95.25 94 SER A O 1
ATOM 700 N N . ILE A 1 95 ? -0.049 -0.801 -3.923 1.00 94.56 95 ILE A N 1
ATOM 701 C CA . ILE A 1 95 ? -1.468 -1.058 -3.638 1.00 94.56 95 ILE A CA 1
ATOM 702 C C . ILE A 1 95 ? -1.639 -1.575 -2.206 1.00 94.56 95 ILE A C 1
ATOM 704 O O . ILE A 1 95 ? -2.400 -1.010 -1.429 1.00 94.56 95 ILE A O 1
ATOM 708 N N . LEU A 1 96 ? -0.888 -2.608 -1.811 1.00 94.38 96 LEU A N 1
ATOM 709 C CA . LEU A 1 96 ? -0.999 -3.160 -0.457 1.00 94.38 96 LEU A CA 1
ATOM 710 C C . LEU A 1 96 ? -0.586 -2.144 0.618 1.00 94.38 96 LEU A C 1
ATOM 712 O O . LEU A 1 96 ? -1.230 -2.061 1.662 1.00 94.38 96 LEU A O 1
ATOM 716 N N . ALA A 1 97 ? 0.458 -1.353 0.366 1.00 94.75 97 ALA A N 1
ATOM 717 C CA . ALA A 1 97 ? 0.883 -0.292 1.271 1.00 94.75 97 ALA A CA 1
ATOM 718 C C . ALA A 1 97 ? -0.183 0.807 1.403 1.00 94.75 97 ALA A C 1
ATOM 720 O O . ALA A 1 97 ? -0.437 1.255 2.516 1.00 94.75 97 ALA A O 1
ATOM 721 N N . HIS A 1 98 ? -0.837 1.198 0.308 1.00 94.88 98 HIS A N 1
ATOM 722 C CA . HIS A 1 98 ? -1.936 2.167 0.317 1.00 94.88 98 HIS A CA 1
ATOM 723 C C . HIS A 1 98 ? -3.086 1.691 1.226 1.00 94.88 98 HIS A C 1
ATOM 725 O O . HIS A 1 98 ? -3.467 2.386 2.169 1.00 94.88 98 HIS A O 1
ATOM 731 N N . GLU A 1 99 ? -3.540 0.446 1.054 1.00 93.81 99 GLU A N 1
ATOM 732 C CA . GLU A 1 99 ? -4.581 -0.143 1.910 1.00 93.81 99 GLU A CA 1
ATOM 733 C C . GLU A 1 99 ? -4.146 -0.242 3.386 1.00 93.81 99 GLU A C 1
ATOM 735 O O . GLU A 1 99 ? -4.923 0.015 4.312 1.00 93.81 99 GLU A O 1
ATOM 740 N N . MET A 1 100 ? -2.871 -0.552 3.647 1.00 93.75 100 MET A N 1
ATOM 741 C CA . MET A 1 100 ? -2.326 -0.499 5.008 1.00 93.75 100 MET A CA 1
ATOM 742 C C . MET A 1 100 ? -2.395 0.915 5.599 1.00 93.75 100 MET A C 1
ATOM 744 O O . MET A 1 100 ? -2.716 1.053 6.783 1.00 93.75 100 MET A O 1
ATOM 748 N N . GLY A 1 101 ? -2.148 1.951 4.793 1.00 93.44 101 GLY A N 1
ATOM 749 C CA . GLY A 1 101 ? -2.292 3.356 5.175 1.00 93.44 101 GLY A CA 1
ATOM 750 C C . GLY A 1 101 ? -3.691 3.666 5.709 1.00 93.44 101 GLY A C 1
ATOM 751 O O . GLY A 1 101 ? -3.822 4.212 6.806 1.00 93.44 101 GLY A O 1
ATOM 752 N N . HIS A 1 102 ? -4.744 3.193 5.033 1.00 93.12 102 HIS A N 1
ATOM 753 C CA . HIS A 1 102 ? -6.127 3.356 5.504 1.00 93.12 102 HIS A CA 1
ATOM 754 C C . HIS A 1 102 ? -6.400 2.719 6.874 1.00 93.12 102 HIS A C 1
ATOM 756 O O . HIS A 1 102 ? -7.178 3.249 7.678 1.00 93.12 102 HIS A O 1
ATOM 762 N N . HIS A 1 103 ? -5.771 1.586 7.189 1.00 92.38 103 HIS A N 1
ATOM 763 C CA . HIS A 1 103 ? -5.890 0.984 8.517 1.00 92.38 103 HIS A CA 1
ATOM 764 C C . HIS A 1 103 ? -5.083 1.720 9.587 1.00 92.38 103 HIS A C 1
ATOM 766 O O . HIS A 1 103 ? -5.567 1.865 10.717 1.00 92.38 103 HIS A O 1
ATOM 772 N N . LEU A 1 104 ? -3.861 2.142 9.260 1.00 91.19 104 LEU A N 1
ATOM 773 C CA . LEU A 1 104 ? -2.940 2.773 10.204 1.00 91.19 104 LEU A CA 1
ATOM 774 C C . LEU A 1 104 ? -3.383 4.191 10.574 1.00 91.19 104 LEU A C 1
ATOM 776 O O . LEU A 1 104 ? -3.360 4.531 11.756 1.00 91.19 104 LEU A O 1
ATOM 780 N N . ASN A 1 105 ? -3.901 4.953 9.611 1.00 90.62 105 ASN A N 1
ATOM 781 C CA . ASN A 1 105 ? -4.431 6.299 9.840 1.00 90.62 105 ASN A CA 1
ATOM 782 C C . ASN A 1 105 ? -5.887 6.292 10.341 1.00 90.62 105 ASN A C 1
ATOM 784 O O . ASN A 1 105 ? -6.474 7.3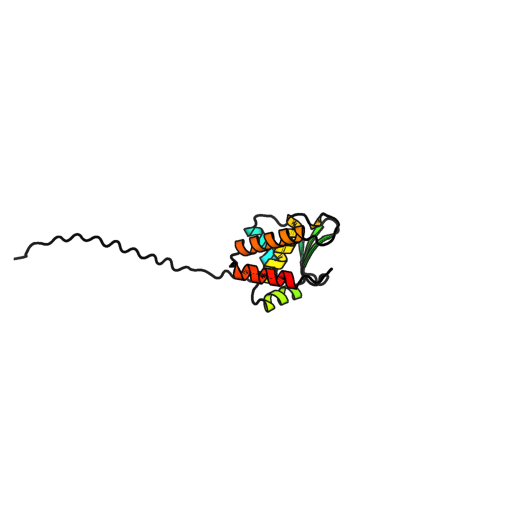31 10.633 1.00 90.62 105 ASN A O 1
ATOM 788 N N . GLY A 1 106 ? -6.494 5.107 10.477 1.00 90.12 106 GLY A N 1
ATOM 789 C CA . GLY A 1 106 ? -7.841 4.961 11.026 1.00 90.12 106 GLY A CA 1
ATOM 790 C C . GLY A 1 106 ? -8.962 5.408 10.084 1.00 90.12 106 GLY A C 1
ATOM 791 O O . GLY A 1 106 ? -10.084 5.608 10.548 1.00 90.12 106 GLY A O 1
ATOM 792 N N . HIS A 1 107 ? -8.704 5.513 8.777 1.00 90.94 107 HIS A N 1
ATOM 793 C CA . HIS A 1 107 ? -9.713 5.859 7.763 1.00 90.94 107 HIS A CA 1
ATOM 794 C C . HIS A 1 107 ? -10.879 4.861 7.780 1.00 90.94 107 HIS A C 1
ATOM 796 O O . HIS A 1 107 ? -12.041 5.243 7.722 1.00 90.94 107 HIS A O 1
ATOM 802 N N . THR A 1 108 ? -10.568 3.585 8.024 1.00 87.12 108 THR A N 1
ATOM 803 C CA . THR A 1 108 ? -11.550 2.489 8.146 1.00 87.12 108 THR A CA 1
ATOM 804 C C . THR A 1 108 ? -12.465 2.545 9.384 1.00 87.12 108 THR A C 1
ATOM 806 O O . THR A 1 108 ? -13.340 1.694 9.530 1.00 87.12 108 THR A O 1
ATOM 809 N N . LEU A 1 109 ? -12.269 3.498 10.307 1.00 84.12 109 LEU A N 1
ATOM 810 C CA . LEU A 1 109 ? -13.085 3.635 11.526 1.00 84.12 109 LEU A CA 1
ATOM 811 C C . LEU A 1 109 ? -14.260 4.604 11.369 1.00 84.12 109 LEU A C 1
ATOM 813 O O . LEU A 1 109 ? -15.182 4.587 12.184 1.00 84.12 109 LEU A O 1
ATOM 817 N N . ARG A 1 110 ? -14.207 5.478 10.363 1.00 78.75 110 ARG A N 1
ATOM 818 C CA . ARG A 1 110 ? -15.244 6.474 10.100 1.00 78.75 110 ARG A CA 1
ATOM 819 C C . ARG A 1 110 ? -16.243 5.887 9.107 1.00 78.75 110 ARG A C 1
ATOM 821 O O . ARG A 1 110 ? -15.852 5.257 8.133 1.00 78.75 110 ARG A O 1
ATOM 828 N N . ALA A 1 111 ? -17.535 6.091 9.351 1.00 68.44 111 ALA A N 1
ATOM 829 C CA . ALA A 1 111 ? -18.553 5.771 8.357 1.00 68.44 111 ALA A CA 1
ATOM 830 C C . ALA A 1 111 ? -18.484 6.810 7.227 1.00 68.44 111 ALA A C 1
ATOM 832 O O . ALA A 1 111 ? -18.551 8.010 7.492 1.00 68.44 111 ALA A O 1
ATOM 833 N N . GLY A 1 112 ? -18.336 6.353 5.986 1.00 68.00 112 GLY A N 1
ATOM 834 C CA . GLY A 1 112 ? -18.180 7.212 4.811 1.00 68.00 112 GLY A CA 1
ATOM 835 C C . GLY A 1 112 ? -17.397 6.505 3.706 1.00 68.00 112 GLY A C 1
ATOM 836 O O . GLY A 1 112 ? -16.719 5.516 3.969 1.00 68.00 112 GLY A O 1
ATOM 837 N N . GLY A 1 113 ? -17.543 6.981 2.470 1.00 71.88 113 GLY A N 1
ATOM 838 C CA . GLY A 1 113 ? -16.737 6.524 1.335 1.00 71.88 113 GLY A CA 1
ATOM 839 C C . GLY A 1 113 ? -15.363 7.196 1.296 1.00 71.88 113 GLY A C 1
ATOM 840 O O . GLY A 1 113 ? -14.936 7.824 2.266 1.00 71.88 113 GLY A O 1
ATOM 841 N N . SER A 1 114 ? -14.696 7.091 0.146 1.00 73.56 114 SER A N 1
ATOM 842 C CA . SER A 1 114 ? -13.402 7.734 -0.096 1.00 73.56 114 SER A CA 1
ATOM 843 C C . SER A 1 114 ? -13.475 9.250 0.149 1.00 73.56 114 SER A C 1
ATOM 845 O O . SER A 1 114 ? -14.383 9.937 -0.326 1.00 73.56 114 SER A O 1
ATOM 847 N N . ASN A 1 115 ? -12.517 9.767 0.918 1.00 85.44 115 ASN A N 1
ATOM 848 C CA . ASN A 1 115 ? -12.292 11.193 1.137 1.00 85.44 115 ASN A CA 1
ATOM 849 C C . ASN A 1 115 ? -10.946 11.559 0.495 1.00 85.44 115 ASN A C 1
ATOM 851 O O . ASN A 1 115 ? -9.950 10.915 0.821 1.00 85.44 115 ASN A O 1
ATOM 855 N N . PRO A 1 116 ? -10.863 12.616 -0.336 1.00 90.31 116 PRO A N 1
ATOM 856 C CA . PRO A 1 116 ? -9.608 13.039 -0.954 1.00 90.31 116 PRO A CA 1
ATOM 857 C C . PRO A 1 116 ? -8.424 13.205 0.010 1.00 90.31 116 PRO A C 1
ATOM 859 O O . PRO A 1 116 ? -7.293 12.939 -0.377 1.00 90.31 116 PRO A O 1
ATOM 862 N N . GLN A 1 117 ? -8.657 13.639 1.253 1.00 92.25 117 GLN A N 1
ATOM 863 C CA . GLN A 1 117 ? -7.583 13.749 2.250 1.00 92.25 117 GLN A CA 1
ATOM 864 C C . GLN A 1 117 ? -7.071 12.374 2.693 1.00 92.25 117 GLN A C 1
ATOM 866 O O . GLN A 1 117 ? -5.863 12.158 2.714 1.00 92.25 117 GLN A O 1
ATOM 871 N N . ASP A 1 118 ? -7.981 11.437 2.964 1.00 92.56 118 ASP A N 1
ATOM 872 C CA . ASP A 1 118 ? -7.642 10.074 3.383 1.00 92.56 118 ASP A CA 1
ATOM 873 C C . ASP A 1 118 ? -6.839 9.339 2.289 1.00 92.56 118 ASP A C 1
ATOM 875 O O . ASP A 1 118 ? -5.889 8.616 2.588 1.00 92.56 118 ASP A O 1
ATOM 879 N N . GLU A 1 119 ? -7.189 9.556 1.018 1.00 91.81 119 GLU A N 1
ATOM 880 C CA . GLU A 1 119 ? -6.472 9.007 -0.143 1.00 91.81 119 GLU A CA 1
ATOM 881 C C . GLU A 1 119 ? -5.055 9.572 -0.278 1.00 91.81 119 GLU A C 1
ATOM 883 O O . GLU A 1 119 ? -4.117 8.826 -0.544 1.00 91.81 119 GLU A O 1
ATOM 888 N N . LEU A 1 120 ? -4.882 10.886 -0.087 1.00 94.75 120 LEU A N 1
ATOM 889 C CA . LEU A 1 120 ? -3.566 11.526 -0.169 1.00 94.75 120 LEU A CA 1
ATOM 890 C C . LEU A 1 120 ? -2.634 11.031 0.935 1.00 94.75 120 LEU A C 1
ATOM 892 O O . LEU A 1 120 ? -1.455 10.792 0.680 1.00 94.75 120 LEU A O 1
ATOM 896 N N . GLU A 1 121 ? -3.158 10.844 2.143 1.00 94.81 121 GLU A N 1
ATOM 897 C CA . GLU A 1 121 ? -2.391 10.274 3.246 1.00 94.81 121 GLU A CA 1
ATOM 898 C C . GLU A 1 121 ? -2.010 8.805 2.987 1.00 94.81 121 GLU A C 1
ATOM 900 O O . GLU A 1 121 ? -0.887 8.388 3.288 1.00 94.81 121 GLU A O 1
ATOM 905 N N . ALA A 1 122 ? -2.913 8.015 2.395 1.00 94.00 122 ALA A N 1
ATOM 906 C CA . ALA A 1 122 ? -2.625 6.640 1.992 1.00 94.00 122 ALA A CA 1
ATOM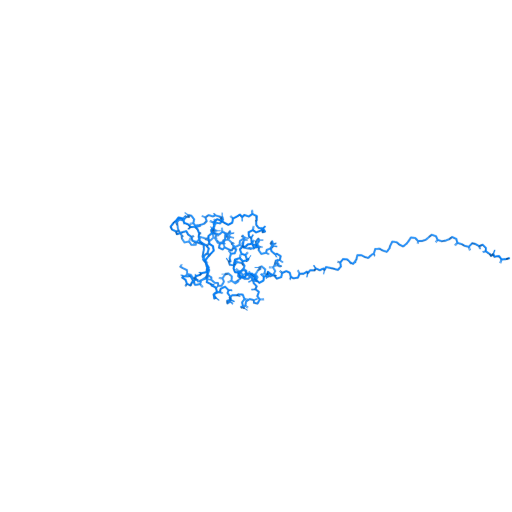 907 C C . ALA A 1 122 ? -1.587 6.573 0.850 1.00 94.00 122 ALA A C 1
ATOM 909 O O . ALA A 1 122 ? -0.677 5.738 0.889 1.00 94.00 122 ALA A O 1
ATOM 910 N N . ASP A 1 123 ? -1.652 7.487 -0.123 1.00 95.00 123 ASP A N 1
ATOM 911 C CA . ASP A 1 123 ? -0.669 7.624 -1.206 1.00 95.00 123 ASP A CA 1
ATOM 912 C C . ASP A 1 123 ? 0.710 8.065 -0.678 1.00 95.00 123 ASP A C 1
ATOM 914 O O . ASP A 1 123 ? 1.738 7.514 -1.089 1.00 95.00 123 ASP A O 1
ATOM 918 N N . GLU A 1 124 ? 0.757 9.000 0.277 1.00 95.88 124 GLU A N 1
ATOM 919 C CA . GLU A 1 124 ? 1.995 9.414 0.949 1.00 95.88 124 GLU A CA 1
ATOM 920 C C . GLU A 1 124 ? 2.634 8.239 1.700 1.00 95.88 124 GLU A C 1
ATOM 922 O O . GLU A 1 124 ? 3.833 7.972 1.545 1.00 95.88 124 GLU A O 1
ATOM 927 N N . PHE A 1 125 ? 1.833 7.487 2.461 1.00 95.62 125 PHE A N 1
ATOM 928 C CA . PHE A 1 125 ? 2.303 6.294 3.157 1.00 95.62 125 PHE A CA 1
ATOM 929 C C . PHE A 1 125 ? 2.825 5.229 2.180 1.00 95.62 125 PHE A C 1
ATOM 931 O O . PHE A 1 125 ? 3.903 4.667 2.392 1.00 95.62 125 PHE A O 1
ATOM 938 N N . SER A 1 126 ? 2.117 4.994 1.072 1.00 95.81 126 SER A N 1
ATOM 939 C CA . SER A 1 126 ? 2.552 4.082 0.009 1.00 95.81 126 SER A CA 1
ATOM 940 C C . SER A 1 126 ? 3.915 4.493 -0.564 1.00 95.81 126 SER A C 1
ATOM 942 O O . SER A 1 126 ? 4.850 3.687 -0.608 1.00 95.81 126 SER A O 1
ATOM 944 N N . GLY A 1 127 ? 4.092 5.774 -0.904 1.00 96.00 127 GLY A N 1
ATOM 945 C CA . GLY A 1 127 ? 5.369 6.314 -1.379 1.00 96.00 127 GLY A CA 1
ATOM 946 C C . GLY A 1 127 ? 6.506 6.177 -0.357 1.00 96.00 127 GLY A C 1
ATOM 947 O O . GLY A 1 127 ? 7.625 5.789 -0.715 1.00 96.00 127 GLY A O 1
ATOM 948 N N . PHE A 1 128 ? 6.223 6.435 0.924 1.00 96.12 128 PHE A N 1
ATOM 949 C CA . PHE A 1 128 ? 7.170 6.236 2.024 1.00 96.12 128 PHE A CA 1
ATOM 950 C C . PHE A 1 128 ? 7.641 4.778 2.115 1.00 96.12 128 PHE A C 1
ATOM 952 O O . PHE A 1 128 ? 8.849 4.524 2.182 1.00 96.12 128 PHE A O 1
ATOM 959 N N . VAL A 1 129 ? 6.712 3.820 2.066 1.00 96.12 129 VAL A N 1
ATOM 960 C CA . VAL A 1 129 ? 7.007 2.382 2.105 1.00 96.12 129 VAL A CA 1
ATOM 961 C C . VAL A 1 129 ? 7.889 1.970 0.929 1.00 96.12 129 VAL A C 1
ATOM 963 O O . VAL A 1 129 ? 8.935 1.354 1.138 1.00 96.12 129 VAL A O 1
ATOM 966 N N . LEU A 1 130 ? 7.532 2.368 -0.295 1.00 96.44 130 LEU A N 1
ATOM 967 C CA . LEU A 1 130 ? 8.324 2.063 -1.491 1.00 96.44 130 LEU A CA 1
ATOM 968 C C . LEU A 1 130 ? 9.761 2.579 -1.351 1.00 96.44 130 LEU A C 1
ATOM 970 O O . LEU A 1 130 ? 10.724 1.851 -1.606 1.00 96.44 130 LEU A O 1
ATOM 974 N N . ARG A 1 131 ? 9.931 3.817 -0.869 1.00 96.44 131 ARG A N 1
ATOM 975 C CA . ARG A 1 131 ? 11.260 4.398 -0.647 1.00 96.44 131 ARG A CA 1
ATOM 976 C C . ARG A 1 131 ? 12.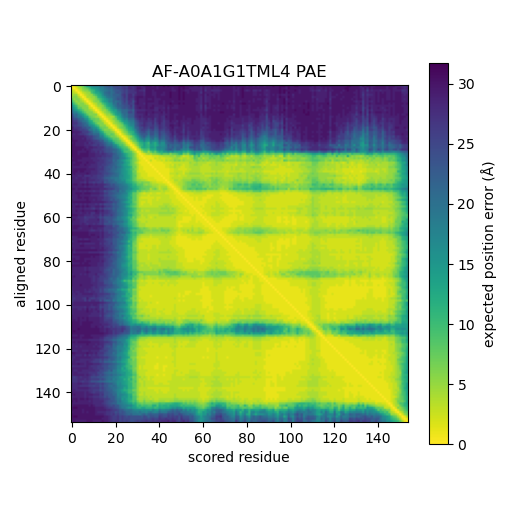057 3.653 0.424 1.00 96.44 131 ARG A C 1
ATOM 978 O O . ARG A 1 131 ? 13.278 3.528 0.280 1.00 96.44 131 ARG A O 1
ATOM 985 N N . LYS A 1 132 ? 11.402 3.190 1.493 1.00 96.00 132 LYS A N 1
ATOM 986 C CA . LYS A 1 132 ? 12.019 2.401 2.571 1.00 96.00 132 LYS A CA 1
ATOM 987 C C . LYS A 1 132 ? 12.451 1.010 2.109 1.00 96.00 132 LYS A C 1
ATOM 989 O O . LYS A 1 132 ? 13.492 0.540 2.558 1.00 96.00 132 LYS A O 1
ATOM 994 N N . LEU A 1 133 ? 11.706 0.408 1.183 1.00 94.38 133 LEU A N 1
ATOM 995 C CA . LEU A 1 133 ? 12.036 -0.872 0.548 1.00 94.38 133 LEU A CA 1
ATOM 996 C C . LEU A 1 133 ? 13.093 -0.751 -0.563 1.00 94.38 133 LEU A C 1
ATOM 998 O O . LEU A 1 133 ? 13.582 -1.760 -1.057 1.00 94.38 133 LEU A O 1
ATOM 1002 N N . GLY A 1 134 ? 13.490 0.471 -0.931 1.00 95.12 134 GLY A N 1
ATOM 1003 C CA . GLY A 1 134 ? 14.589 0.716 -1.868 1.00 95.12 134 GLY A CA 1
ATOM 1004 C C . GLY A 1 134 ? 14.163 1.038 -3.300 1.00 95.12 134 GLY A C 1
ATOM 1005 O O . GLY A 1 134 ? 15.028 1.110 -4.173 1.00 95.12 134 GLY A O 1
ATOM 1006 N N . ALA A 1 135 ? 12.876 1.287 -3.556 1.00 96.38 135 ALA A N 1
ATOM 1007 C CA . ALA A 1 135 ? 12.434 1.780 -4.855 1.00 96.38 135 ALA A CA 1
ATOM 1008 C C . ALA A 1 135 ? 13.098 3.132 -5.179 1.00 96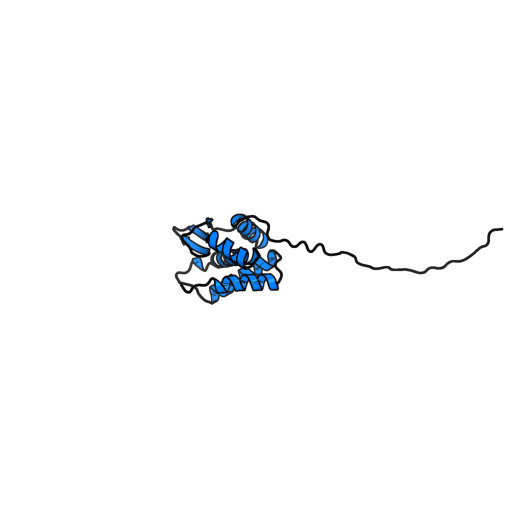.38 135 ALA A C 1
ATOM 1010 O O . ALA A 1 135 ? 13.171 4.037 -4.338 1.00 96.38 135 ALA A O 1
ATOM 1011 N N . SER A 1 136 ? 13.563 3.290 -6.420 1.00 96.56 136 SER A N 1
ATOM 1012 C CA . SER A 1 136 ? 13.933 4.607 -6.946 1.00 96.56 136 SER A CA 1
ATOM 1013 C C . SER A 1 136 ? 12.700 5.508 -7.069 1.00 96.56 136 SER A C 1
ATOM 1015 O O . SER A 1 136 ? 11.573 5.021 -7.162 1.00 96.56 136 SER A O 1
ATOM 1017 N N . LEU A 1 137 ? 12.903 6.828 -7.135 1.00 95.62 137 LEU A N 1
ATOM 1018 C CA . LEU A 1 137 ? 11.805 7.785 -7.325 1.00 95.62 137 LEU A CA 1
ATOM 1019 C C . LEU A 1 137 ? 10.961 7.448 -8.566 1.00 95.62 137 LEU A C 1
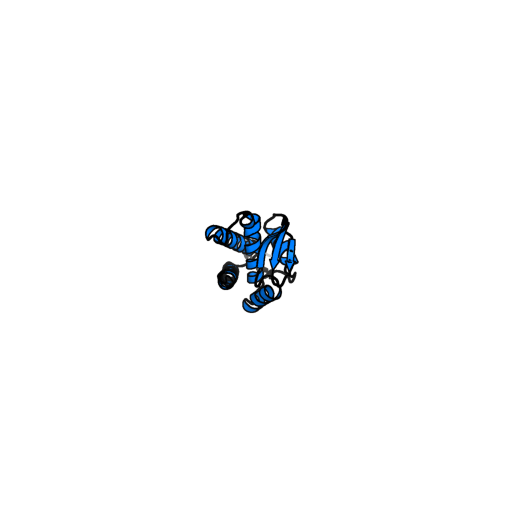ATOM 1021 O O . LEU A 1 137 ? 9.739 7.435 -8.483 1.00 95.62 137 LEU A O 1
ATOM 1025 N N . ALA A 1 138 ? 11.612 7.105 -9.682 1.00 95.25 138 ALA A N 1
ATOM 1026 C CA . ALA A 1 138 ? 10.927 6.738 -10.918 1.00 95.25 138 ALA A CA 1
ATOM 1027 C C . ALA A 1 138 ? 10.086 5.459 -10.761 1.00 95.25 138 ALA A C 1
ATOM 1029 O O . ALA A 1 138 ? 8.955 5.405 -11.237 1.00 95.25 138 ALA A O 1
ATOM 1030 N N . GLN A 1 139 ? 10.606 4.445 -10.061 1.00 95.12 139 GLN A N 1
ATOM 1031 C CA . GLN A 1 139 ? 9.847 3.225 -9.760 1.00 95.12 139 GLN A CA 1
ATOM 1032 C C . GLN A 1 139 ? 8.654 3.511 -8.844 1.00 95.12 139 GLN A C 1
ATOM 1034 O O . GLN A 1 139 ? 7.567 3.003 -9.098 1.00 95.12 139 GLN A O 1
ATOM 1039 N N . ALA A 1 140 ? 8.835 4.344 -7.816 1.00 95.25 140 ALA A N 1
ATOM 1040 C CA . ALA A 1 140 ? 7.758 4.714 -6.906 1.00 95.25 140 ALA A CA 1
ATOM 1041 C C . ALA A 1 140 ? 6.648 5.504 -7.620 1.00 95.25 140 ALA A C 1
ATOM 1043 O O . ALA A 1 140 ? 5.471 5.202 -7.452 1.00 95.25 140 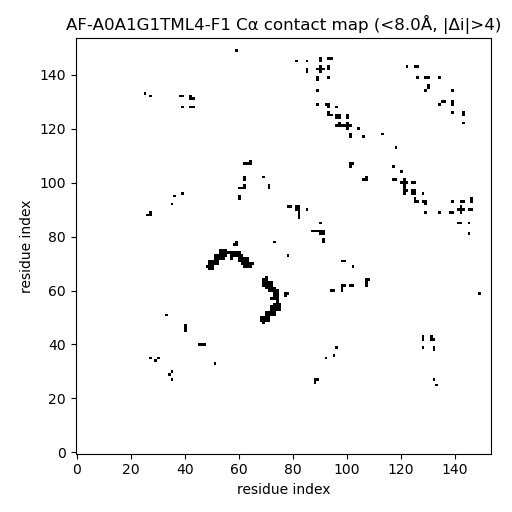ALA A O 1
ATOM 1044 N N . GLN A 1 141 ? 7.013 6.460 -8.478 1.00 93.69 141 GLN A N 1
ATOM 1045 C CA . GLN A 1 141 ? 6.059 7.213 -9.300 1.00 93.69 141 GLN A CA 1
ATOM 1046 C C . GLN A 1 141 ? 5.312 6.309 -10.289 1.00 93.69 141 GLN A C 1
ATOM 1048 O O . GLN A 1 141 ? 4.101 6.444 -10.444 1.00 93.69 141 GLN A O 1
ATOM 1053 N N . ALA A 1 142 ? 6.009 5.362 -10.927 1.00 91.81 142 ALA A N 1
ATOM 1054 C CA . ALA A 1 142 ? 5.382 4.392 -11.822 1.00 91.81 142 ALA A CA 1
ATOM 1055 C C . ALA A 1 142 ? 4.406 3.462 -11.080 1.00 91.81 142 ALA A C 1
ATOM 1057 O O . ALA A 1 142 ? 3.332 3.160 -11.596 1.00 91.81 142 ALA A O 1
ATOM 1058 N N . ALA A 1 143 ? 4.751 3.040 -9.862 1.00 92.31 143 ALA A N 1
ATOM 1059 C CA . ALA A 1 143 ? 3.883 2.223 -9.022 1.00 92.31 143 ALA A CA 1
ATOM 1060 C C . ALA A 1 143 ? 2.622 2.982 -8.577 1.00 92.31 143 ALA A C 1
ATOM 1062 O O . ALA A 1 143 ? 1.519 2.467 -8.739 1.00 92.31 143 ALA A O 1
ATOM 1063 N N . LEU A 1 144 ? 2.767 4.228 -8.114 1.00 89.06 144 LEU A N 1
ATOM 1064 C CA . LEU A 1 144 ? 1.634 5.083 -7.736 1.00 89.06 144 LEU A CA 1
ATOM 1065 C C . LEU A 1 144 ? 0.711 5.389 -8.925 1.00 89.06 144 LEU A C 1
ATOM 1067 O O . LEU A 1 144 ? -0.509 5.429 -8.775 1.00 89.06 144 LEU A O 1
ATOM 1071 N N . ALA A 1 145 ? 1.262 5.541 -10.133 1.00 86.44 145 ALA A N 1
ATOM 1072 C CA . ALA A 1 145 ? 0.451 5.703 -11.337 1.00 86.44 145 ALA A CA 1
ATOM 1073 C C . ALA A 1 145 ? -0.439 4.474 -11.613 1.00 86.44 145 ALA A C 1
ATOM 1075 O O . ALA A 1 145 ? -1.570 4.633 -12.070 1.00 86.44 145 ALA A O 1
ATOM 1076 N N . ALA A 1 146 ? 0.026 3.260 -11.289 1.00 74.56 146 ALA A N 1
ATOM 1077 C CA . ALA A 1 146 ? -0.779 2.045 -11.423 1.00 74.56 146 ALA A CA 1
ATOM 1078 C C . ALA A 1 146 ? -1.956 2.008 -10.424 1.00 74.56 146 ALA A C 1
ATOM 1080 O O . ALA A 1 146 ? -3.055 1.574 -10.784 1.00 74.56 146 ALA A O 1
ATOM 1081 N N . VAL A 1 147 ? -1.765 2.537 -9.208 1.00 70.94 147 VAL A N 1
ATOM 1082 C CA . VAL A 1 147 ? -2.837 2.708 -8.203 1.00 70.94 147 VAL A CA 1
ATOM 1083 C C . VAL A 1 147 ? -3.904 3.681 -8.717 1.00 70.94 147 VAL A C 1
ATOM 1085 O O . VAL A 1 147 ? -5.094 3.379 -8.698 1.00 70.94 147 VAL A O 1
ATOM 1088 N N . ALA A 1 148 ? -3.495 4.820 -9.284 1.00 65.62 148 ALA A N 1
ATOM 1089 C CA . ALA A 1 148 ? -4.431 5.816 -9.812 1.00 65.62 148 ALA A CA 1
ATOM 1090 C C . ALA A 1 148 ? -5.327 5.272 -10.943 1.00 65.62 148 ALA A C 1
ATOM 1092 O O . ALA A 1 148 ? -6.489 5.656 -11.042 1.00 65.62 148 ALA A O 1
ATOM 1093 N N . THR A 1 149 ? -4.814 4.353 -11.769 1.00 54.41 149 THR A N 1
ATOM 1094 C CA . THR A 1 149 ? -5.587 3.723 -12.857 1.00 54.41 149 THR A CA 1
ATOM 1095 C C . THR A 1 149 ? -6.535 2.612 -12.405 1.00 54.41 149 THR A C 1
ATOM 1097 O O . THR A 1 149 ? -7.398 2.203 -13.177 1.00 54.41 149 THR A O 1
ATOM 1100 N N . THR A 1 150 ? -6.381 2.113 -11.176 1.00 54.06 150 THR A N 1
ATOM 1101 C CA . THR A 1 150 ? -7.188 1.011 -10.622 1.00 54.06 150 THR A CA 1
ATOM 1102 C C . THR A 1 150 ? -8.322 1.491 -9.711 1.00 54.06 150 THR A C 1
ATOM 1104 O O . THR A 1 150 ? -9.145 0.686 -9.278 1.00 54.06 150 THR A O 1
ATOM 1107 N N . ARG A 1 151 ? -8.438 2.813 -9.514 1.00 55.44 151 ARG A N 1
ATOM 1108 C CA . ARG A 1 151 ? -9.605 3.488 -8.933 1.00 55.44 151 ARG A CA 1
ATOM 1109 C C . ARG A 1 151 ? -10.756 3.522 -9.954 1.00 55.44 151 ARG A C 1
ATOM 1111 O O . ARG A 1 151 ? -10.969 4.528 -10.628 1.00 55.44 151 ARG A O 1
ATOM 1118 N N . ALA A 1 152 ? -11.490 2.419 -10.108 1.00 30.36 152 ALA A N 1
ATOM 1119 C CA . ALA A 1 152 ? -12.838 2.502 -10.674 1.00 30.36 152 ALA A CA 1
ATOM 1120 C C . ALA A 1 152 ? -13.724 3.319 -9.707 1.00 30.36 152 ALA A C 1
ATOM 1122 O O . ALA A 1 152 ? -13.561 3.178 -8.494 1.00 30.36 152 ALA A O 1
ATOM 1123 N N . PRO A 1 153 ? -14.617 4.195 -10.201 1.00 27.45 153 PRO A N 1
ATOM 1124 C CA . PRO A 1 153 ? -15.475 4.992 -9.333 1.00 27.45 153 PRO A CA 1
ATOM 1125 C C . PRO A 1 153 ? -16.440 4.061 -8.592 1.00 27.45 153 PRO A C 1
ATOM 1127 O O . PRO A 1 153 ? -17.189 3.321 -9.231 1.00 27.45 153 PRO A O 1
ATOM 1130 N N . VAL A 1 154 ? -16.386 4.091 -7.260 1.00 32.34 154 VAL A N 1
ATOM 1131 C CA . VAL A 1 154 ? -17.398 3.490 -6.378 1.00 32.34 154 VAL A CA 1
ATOM 1132 C C . VAL A 1 154 ? -18.540 4.475 -6.178 1.00 32.34 154 VAL A C 1
ATOM 1134 O O . VAL A 1 154 ? -18.237 5.675 -5.981 1.00 32.34 154 VAL A O 1
#

Sequence (154 aa):
MPTLISLFLRRTALGLLLACAFAGTAGAQTGGATGIIQEITNVVGLQPRFELRATHDVDNAAAVVYGGKRYLLYNPDFLAAVNRAGRTDWAGISILAHEMGHHLNGHTLRAGGSNPQDELEADEFSGFVLRKLGASLAQAQAALAAVATTRAPV

Nearest PDB structures (foldseek):
  4kvr-assembly1_A  TM=4.872E-01  e=2.038E+00  Prochlorococcus marinus str. MIT 9313
  4rc7-assembly1_A  TM=5.153E-01  e=4.599E+00  Synechococcus elongatus PCC 7942 = FACHB-805
  8vwj-assembly1_e  TM=3.726E-01  e=1.524E+00  Autographa californica multiple nucleopolyhedrovirus
  6vud-assembly1_B  TM=2.736E-01  e=4.599E+00  Ehrlichia chaffeensis str. Arkansas

Solvent-accessible surface area (backbone atoms only — not comparable to full-atom values): 9397 Å² total; per-residue (Å²): 143,83,87,82,88,82,92,78,92,76,89,76,86,78,84,74,91,78,83,75,76,84,76,69,82,68,63,83,70,96,43,66,73,68,41,49,53,50,54,49,32,66,70,72,71,48,85,80,84,50,46,81,39,81,42,81,93,44,84,46,70,46,51,45,68,56,96,93,41,41,33,39,39,31,12,64,68,43,42,51,48,48,17,61,74,67,74,36,62,55,31,38,51,30,49,54,36,23,35,49,26,34,57,75,75,44,56,58,74,54,93,72,79,95,45,77,67,59,52,51,54,11,51,50,44,13,50,52,50,37,50,69,67,63,45,50,71,69,52,40,52,53,13,51,52,52,49,64,71,66,64,70,91,126

Mean predicted aligned error: 11.5 Å

Secondary structure (DSSP, 8-state):
-----------------------------S-HHHHHHHHHHHHHT----SEEEE-SSSSSEEEEEETTEEEEEE-HHHHHHHHHHHTSSHHHHHHHHHHHHHHHTTGGGSSSS--HHHHHHHHHHHHHHHHHHT--HHHHHHHHHHHHHH----

Organism: NCBI:txid1908235

Foldseek 3Di:
DDDDDDDDDDDDPDDDDDPPDPPPPPQPPPDAPVSLVVLLCVLVVDDDQAAEDEDPPDVAWAWEADPNGTYTYGHRVRLVVLCVVLVGNLLSSLRSQLRSQCVVVVVRVDPDDDDPVSSVSSLVRSLVSCVSSPHDPVSSVSSSVSVVVPPDDD

Radius of gyration: 24.53 Å; Cα contacts (8 Å, |Δi|>4): 168; chains: 1; bounding box: 103×28×32 Å